Protein AF-A0A524KI33-F1 (afdb_monomer_lite)

Secondary structure (DSSP, 8-state):
-EEEEEEEEEEE-TTS-EEEEEEEEEEEEE-TT-------STTS--

Foldseek 3Di:
DDWDAQDWDFDADPVRHGDDTQDGRDTDDDDPPGDDDDDDDPSNND

Radius of gyration: 13.31 Å; chains: 1; bounding box: 33×21×29 Å

pLDDT: mean 95.71, std 2.22, range [89.0, 98.19]

Sequence (46 aa):
MIETRGLTKVFRDFWLREKVTAVSDLNLQNEPRQVFGLLGPNGSG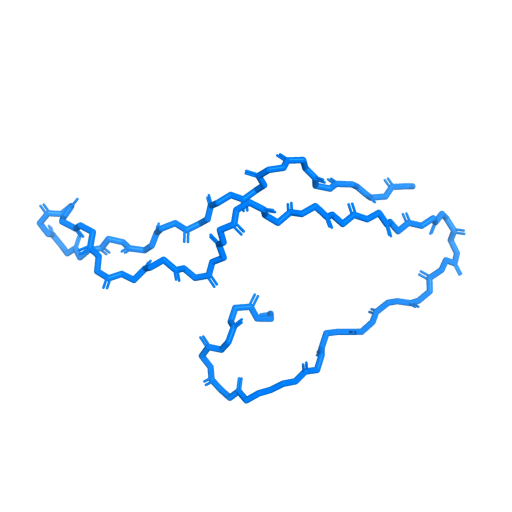K

Structure (mmCIF, N/CA/C/O backbone):
data_AF-A0A524KI33-F1
#
_entry.id   AF-A0A524KI33-F1
#
loop_
_atom_site.group_PDB
_atom_site.id
_atom_site.type_symbol
_atom_site.label_atom_id
_atom_site.label_alt_id
_atom_site.label_comp_id
_atom_site.label_asym_id
_atom_site.label_entity_id
_atom_site.label_seq_id
_atom_site.pdbx_PDB_ins_code
_atom_site.Cartn_x
_atom_site.Cartn_y
_atom_site.Cartn_z
_atom_site.occupancy
_atom_site.B_iso_or_equiv
_atom_site.auth_seq_id
_atom_site.auth_comp_id
_atom_site.auth_asym_id
_atom_site.auth_atom_id
_atom_site.pdbx_PDB_model_num
ATOM 1 N N . MET A 1 1 ? -12.357 7.482 9.591 1.00 90.12 1 MET A N 1
ATOM 2 C CA . MET A 1 1 ? -12.573 7.051 8.204 1.00 90.12 1 MET A CA 1
ATOM 3 C C . MET A 1 1 ? -11.244 7.188 7.489 1.00 90.12 1 MET A C 1
ATOM 5 O O . MET A 1 1 ? -10.617 8.233 7.623 1.00 90.12 1 MET A O 1
ATOM 9 N N . ILE A 1 2 ? -10.784 6.130 6.834 1.00 96.81 2 ILE A N 1
ATOM 10 C CA . ILE A 1 2 ? -9.611 6.133 5.957 1.00 96.81 2 ILE A CA 1
ATOM 11 C C . ILE A 1 2 ? -10.131 5.850 4.556 1.00 96.81 2 ILE A C 1
ATOM 13 O O . ILE A 1 2 ? -10.925 4.928 4.381 1.00 96.81 2 ILE A O 1
ATOM 17 N N . GLU A 1 3 ? -9.685 6.624 3.573 1.00 97.69 3 GLU A N 1
ATOM 18 C CA . GLU A 1 3 ? -10.027 6.388 2.177 1.00 97.69 3 GLU A CA 1
ATOM 19 C C . GLU A 1 3 ? -8.819 6.567 1.255 1.00 97.69 3 GLU A C 1
ATOM 21 O O . GLU A 1 3 ? -7.952 7.408 1.496 1.00 97.69 3 GLU A O 1
ATOM 26 N N . THR A 1 4 ? -8.780 5.787 0.178 1.00 97.75 4 THR A N 1
ATOM 27 C CA . THR A 1 4 ? -7.929 6.033 -0.987 1.00 97.75 4 THR A CA 1
ATOM 28 C C . THR A 1 4 ? -8.813 6.209 -2.213 1.00 97.75 4 THR A C 1
ATOM 30 O O . THR A 1 4 ? -9.843 5.548 -2.344 1.00 97.75 4 THR A O 1
ATOM 33 N N . ARG A 1 5 ? -8.406 7.102 -3.118 1.00 98.06 5 ARG A N 1
ATOM 34 C CA . ARG A 1 5 ? -9.098 7.356 -4.385 1.00 98.06 5 ARG A CA 1
ATOM 35 C C . ARG A 1 5 ? -8.088 7.313 -5.520 1.00 98.06 5 ARG A C 1
ATOM 37 O O . ARG A 1 5 ? -7.193 8.154 -5.566 1.00 98.06 5 ARG A O 1
ATOM 44 N N . GLY A 1 6 ? -8.197 6.300 -6.372 1.00 98.19 6 GLY A N 1
ATOM 45 C CA . GLY A 1 6 ? -7.295 6.046 -7.493 1.00 98.19 6 GLY A CA 1
ATOM 46 C C . GLY A 1 6 ? -5.810 6.002 -7.132 1.00 98.19 6 GLY A C 1
ATOM 47 O O . GLY A 1 6 ? -4.959 6.442 -7.909 1.00 98.19 6 GLY A O 1
ATOM 48 N N . LEU A 1 7 ? -5.471 5.499 -5.939 1.00 97.94 7 LEU A N 1
ATOM 49 C CA . LEU A 1 7 ? -4.092 5.501 -5.463 1.00 97.94 7 LEU A CA 1
ATOM 50 C C . LEU A 1 7 ? -3.228 4.606 -6.353 1.00 97.94 7 LEU A C 1
ATOM 52 O O . LEU A 1 7 ? -3.429 3.396 -6.441 1.00 97.94 7 LEU A O 1
ATOM 56 N N . THR A 1 8 ? -2.218 5.212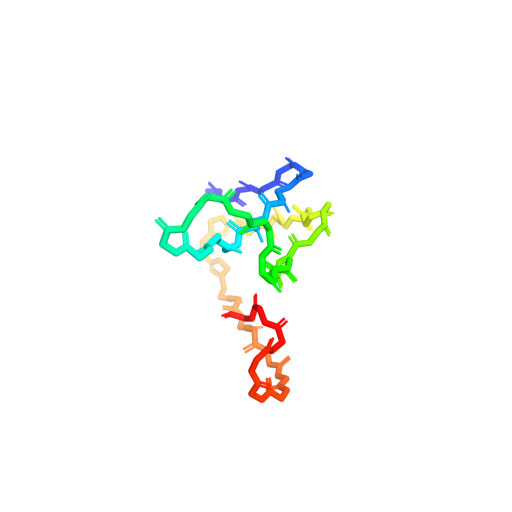 -6.967 1.00 97.81 8 THR A N 1
ATOM 57 C CA . THR A 1 8 ? -1.210 4.505 -7.754 1.00 97.81 8 THR A CA 1
ATOM 58 C C . THR A 1 8 ? 0.161 4.756 -7.146 1.00 97.81 8 THR A C 1
ATOM 60 O O . THR A 1 8 ? 0.564 5.905 -6.954 1.00 97.81 8 THR A O 1
ATOM 63 N N . LYS A 1 9 ? 0.900 3.684 -6.848 1.00 96.88 9 LYS A N 1
ATOM 64 C CA . LYS A 1 9 ? 2.270 3.774 -6.338 1.00 96.88 9 LYS A CA 1
ATOM 65 C C . LYS A 1 9 ? 3.227 3.111 -7.309 1.00 96.88 9 LYS A C 1
ATOM 67 O O . LYS A 1 9 ? 3.250 1.893 -7.441 1.00 96.88 9 LYS A O 1
ATOM 72 N N . VAL A 1 10 ? 4.078 3.931 -7.915 1.00 96.94 10 VAL A N 1
ATOM 73 C CA . VAL A 1 10 ? 5.200 3.479 -8.739 1.00 96.94 10 VAL A CA 1
ATOM 74 C C . VAL A 1 10 ? 6.495 3.608 -7.935 1.00 96.94 10 VAL A C 1
ATOM 76 O O . VAL A 1 10 ? 6.789 4.660 -7.353 1.00 96.94 10 VAL A O 1
ATOM 79 N N . PHE A 1 11 ? 7.262 2.524 -7.873 1.00 95.44 11 PHE A N 1
ATOM 80 C CA . PHE A 1 11 ? 8.647 2.515 -7.420 1.00 95.44 11 PHE A CA 1
ATOM 81 C C . PHE A 1 11 ? 9.568 2.698 -8.621 1.00 95.44 11 PHE A C 1
ATOM 83 O O . PHE A 1 11 ? 9.427 2.028 -9.648 1.00 95.44 11 PHE A O 1
ATOM 90 N N . ARG A 1 12 ? 10.508 3.628 -8.472 1.00 96.12 12 ARG A N 1
ATOM 91 C CA . ARG A 1 12 ? 11.477 4.001 -9.498 1.00 96.12 12 ARG A CA 1
ATOM 92 C C . ARG A 1 12 ? 12.867 3.513 -9.107 1.00 96.12 12 ARG A C 1
ATOM 94 O O . ARG A 1 12 ? 13.139 3.312 -7.923 1.00 96.12 12 ARG A O 1
ATOM 101 N N . ASP A 1 13 ? 13.718 3.284 -10.094 1.00 94.69 13 ASP A N 1
ATOM 102 C CA . ASP A 1 13 ? 15.128 2.975 -9.866 1.00 94.69 13 ASP A CA 1
ATOM 103 C C . ASP A 1 13 ? 15.967 4.246 -9.608 1.00 94.69 13 ASP A C 1
ATOM 105 O O . ASP A 1 13 ? 15.446 5.362 -9.537 1.00 94.69 13 ASP A O 1
ATOM 109 N N . PHE A 1 14 ? 17.285 4.078 -9.467 1.00 92.88 14 PHE A N 1
ATOM 110 C CA . PHE A 1 14 ? 18.238 5.169 -9.225 1.00 92.88 14 PHE A CA 1
ATOM 111 C C . PHE A 1 14 ? 18.352 6.168 -10.389 1.00 92.88 14 PHE A C 1
ATOM 113 O O . PHE A 1 14 ? 18.896 7.253 -10.211 1.00 92.88 14 PHE A O 1
ATOM 120 N N . TRP A 1 15 ? 17.809 5.824 -11.560 1.00 93.94 15 TRP A N 1
ATOM 121 C CA . TRP A 1 15 ? 17.737 6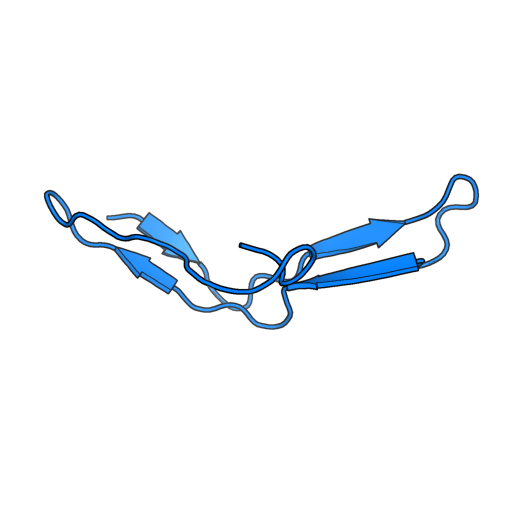.675 -12.746 1.00 93.94 15 TRP A CA 1
ATOM 122 C C . TRP A 1 15 ? 16.333 7.268 -12.943 1.00 93.94 15 TRP A C 1
ATOM 124 O O . TRP A 1 15 ? 16.020 7.755 -14.028 1.00 93.94 15 TRP A O 1
ATOM 134 N N . LEU A 1 16 ? 15.477 7.208 -11.912 1.00 89.00 16 LEU A N 1
ATOM 135 C CA . LEU A 1 16 ? 14.074 7.640 -11.915 1.00 89.00 16 LEU A CA 1
ATOM 136 C C . LEU A 1 16 ? 13.185 6.932 -12.954 1.00 89.00 16 LEU A C 1
ATOM 138 O O . LEU A 1 16 ? 12.042 7.352 -13.185 1.00 89.00 16 LEU A O 1
ATOM 142 N N . ARG A 1 17 ? 13.654 5.822 -13.535 1.00 91.69 17 ARG A N 1
ATOM 143 C CA . ARG A 1 17 ? 12.856 5.004 -14.450 1.00 91.69 17 ARG A CA 1
ATOM 144 C C . ARG A 1 17 ? 11.856 4.190 -13.654 1.00 91.69 17 ARG A C 1
ATOM 146 O O . ARG A 1 17 ? 12.144 3.734 -12.547 1.00 91.69 17 ARG A O 1
ATOM 153 N N . GLU A 1 18 ? 10.665 4.027 -14.211 1.00 91.94 18 GLU A N 1
ATOM 154 C CA . GLU A 1 18 ? 9.631 3.198 -13.600 1.00 91.94 18 GLU A CA 1
ATOM 155 C C . GLU A 1 18 ? 10.109 1.751 -13.561 1.00 91.94 18 GLU A C 1
ATOM 157 O O . GLU A 1 18 ? 10.469 1.179 -14.587 1.00 91.94 18 GLU A O 1
ATOM 162 N N . LYS A 1 19 ? 10.162 1.184 -12.355 1.00 91.81 19 LYS A N 1
ATOM 163 C CA . LYS A 1 19 ? 10.651 -0.175 -12.134 1.00 91.81 19 LYS A CA 1
ATOM 164 C C . LYS A 1 19 ? 9.501 -1.121 -11.816 1.00 91.81 19 LYS A C 1
ATOM 166 O O . LYS A 1 19 ? 9.445 -2.213 -12.365 1.00 91.81 19 LYS A O 1
ATOM 171 N N . VAL A 1 20 ? 8.607 -0.713 -10.912 1.00 95.56 20 VAL A N 1
ATOM 172 C CA . VAL A 1 20 ? 7.468 -1.526 -10.463 1.00 95.56 20 VAL A CA 1
ATOM 173 C C . VAL A 1 20 ? 6.285 -0.627 -10.126 1.00 95.56 20 VAL A C 1
ATOM 175 O O . VAL A 1 20 ? 6.418 0.286 -9.311 1.00 95.56 20 VAL A O 1
ATOM 178 N N . THR A 1 21 ? 5.112 -0.932 -10.676 1.00 96.75 21 THR A N 1
ATOM 179 C CA . THR A 1 21 ? 3.833 -0.407 -10.179 1.00 96.75 21 THR A CA 1
ATOM 180 C C . THR A 1 21 ? 3.340 -1.326 -9.068 1.00 96.75 21 THR A C 1
ATOM 182 O O . THR A 1 21 ? 2.964 -2.464 -9.327 1.00 96.75 21 THR A O 1
ATOM 185 N N . ALA A 1 22 ? 3.399 -0.859 -7.822 1.00 96.69 22 ALA A N 1
ATOM 186 C CA . ALA A 1 22 ? 3.044 -1.651 -6.645 1.00 96.69 22 ALA A CA 1
ATOM 187 C C . ALA A 1 22 ? 1.531 -1.759 -6.441 1.00 96.69 22 ALA A C 1
ATOM 189 O O . ALA A 1 22 ? 1.034 -2.829 -6.117 1.00 96.69 22 ALA A O 1
ATOM 190 N N . VAL A 1 23 ? 0.812 -0.657 -6.653 1.00 97.44 23 VAL A N 1
ATOM 191 C CA . VAL A 1 23 ? -0.654 -0.614 -6.719 1.00 97.44 23 VAL A CA 1
ATOM 192 C C . VAL A 1 23 ? -1.059 0.347 -7.829 1.00 97.44 23 VAL A C 1
ATOM 194 O O . VAL A 1 23 ? -0.348 1.325 -8.079 1.00 97.44 23 VAL A O 1
ATOM 197 N N . SER A 1 24 ? -2.174 0.065 -8.498 1.00 97.44 24 SER A N 1
ATOM 198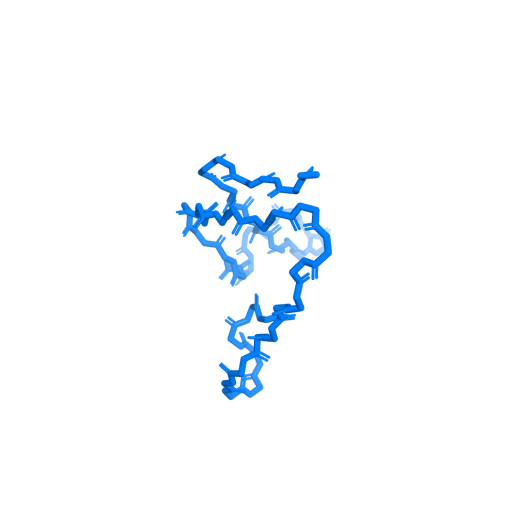 C CA . SER A 1 24 ? -2.727 0.875 -9.585 1.00 97.44 24 SER A CA 1
ATOM 199 C C . SER A 1 24 ? -4.216 1.070 -9.340 1.00 97.44 24 SER A C 1
ATOM 201 O O . SER A 1 24 ? -4.909 0.098 -9.054 1.00 97.44 24 SER A O 1
ATOM 203 N N . ASP A 1 25 ? -4.667 2.324 -9.411 1.00 98.06 25 ASP A N 1
ATOM 204 C CA . ASP A 1 25 ? -6.069 2.723 -9.224 1.00 98.06 25 ASP A CA 1
ATOM 205 C C . ASP A 1 25 ? -6.733 2.120 -7.964 1.00 98.06 25 ASP A C 1
ATOM 207 O O . ASP A 1 25 ? -7.872 1.650 -7.971 1.00 98.06 25 ASP A O 1
ATOM 211 N N . LEU A 1 26 ? -5.997 2.095 -6.845 1.00 97.31 26 LEU A N 1
ATOM 212 C CA . LEU A 1 26 ? -6.491 1.497 -5.609 1.00 97.31 26 LEU A CA 1
ATOM 213 C C . LEU A 1 26 ? -7.501 2.422 -4.921 1.00 97.31 26 LEU A C 1
ATOM 215 O O . LEU A 1 26 ? -7.164 3.511 -4.437 1.00 97.31 26 LEU A O 1
ATOM 219 N N . ASN A 1 27 ? -8.729 1.925 -4.814 1.00 97.62 27 ASN A N 1
ATOM 220 C CA . ASN A 1 27 ? -9.832 2.550 -4.099 1.00 97.62 27 ASN A CA 1
ATOM 221 C C . ASN A 1 27 ? -10.175 1.698 -2.871 1.00 97.62 27 ASN A C 1
ATOM 223 O O . ASN A 1 27 ? -10.571 0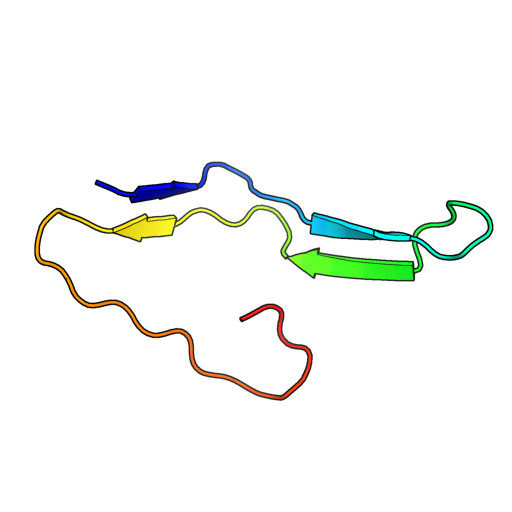.541 -3.001 1.00 97.62 27 ASN A O 1
ATOM 227 N N . LEU A 1 28 ? -9.995 2.261 -1.680 1.00 96.69 28 LEU A N 1
ATOM 228 C CA . LEU A 1 28 ? -10.229 1.592 -0.404 1.00 96.69 28 LEU A CA 1
ATOM 229 C C . LEU A 1 28 ? -10.978 2.537 0.524 1.00 96.69 28 LEU A C 1
ATOM 231 O O . LEU A 1 28 ? -10.683 3.727 0.561 1.00 96.69 28 LEU A O 1
ATOM 235 N N . GLN A 1 29 ? -11.919 2.001 1.292 1.00 97.44 29 GLN A N 1
ATOM 236 C CA . GLN A 1 29 ? -12.616 2.715 2.356 1.00 97.44 29 GLN A CA 1
ATOM 237 C C . GLN A 1 29 ? -12.596 1.858 3.617 1.00 97.44 29 GLN A C 1
ATOM 239 O O . GLN A 1 29 ? -12.841 0.653 3.565 1.00 97.44 29 GLN A O 1
ATOM 244 N N . ASN A 1 30 ? -12.268 2.481 4.743 1.00 97.31 30 ASN A N 1
ATOM 245 C CA . ASN A 1 30 ? -12.269 1.85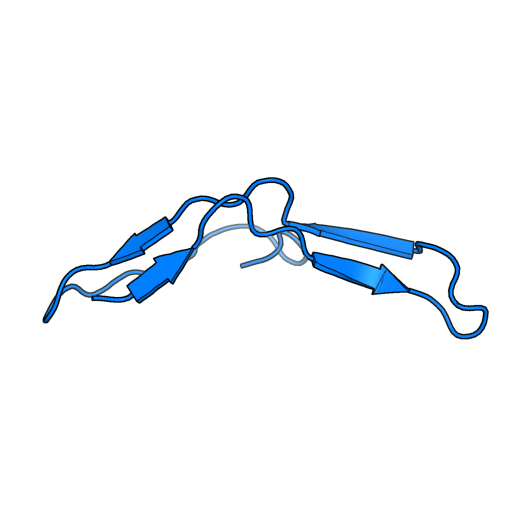2 6.053 1.00 97.31 30 ASN A CA 1
ATOM 246 C C . ASN A 1 30 ? -12.925 2.789 7.077 1.00 97.31 30 ASN A C 1
ATOM 248 O O . ASN A 1 30 ? -12.470 3.919 7.314 1.00 97.31 30 ASN A O 1
ATOM 252 N N . GLU A 1 31 ? -14.011 2.317 7.674 1.00 97.62 31 GLU A N 1
ATOM 253 C CA . GLU A 1 31 ? -14.839 3.084 8.593 1.00 97.62 31 GLU A CA 1
ATOM 254 C C . GLU A 1 31 ? -14.231 3.184 10.002 1.00 97.62 31 GLU A C 1
ATOM 256 O O . GLU A 1 31 ? -13.381 2.385 10.406 1.00 97.62 31 GLU A O 1
ATOM 261 N N . PRO A 1 32 ? -14.631 4.181 10.813 1.00 97.69 32 PRO A N 1
ATOM 262 C CA . PRO A 1 32 ? -14.242 4.219 12.216 1.00 97.69 32 PRO A CA 1
ATOM 263 C C . PRO A 1 32 ? -14.586 2.906 12.935 1.00 97.69 32 PRO A C 1
ATOM 265 O O . PRO A 1 32 ? -15.713 2.425 12.855 1.00 97.69 32 PRO A O 1
ATOM 268 N N . ARG A 1 33 ? -13.626 2.378 13.708 1.00 97.19 33 ARG A N 1
ATOM 269 C CA . ARG A 1 33 ? -13.735 1.119 14.477 1.00 97.19 33 ARG A CA 1
ATOM 270 C C . ARG A 1 33 ? -13.799 -0.160 13.629 1.00 97.19 33 ARG A C 1
ATOM 272 O O . ARG A 1 33 ? -13.984 -1.233 14.196 1.00 97.19 33 ARG A O 1
ATOM 279 N N . GLN A 1 34 ? -13.607 -0.075 12.315 1.00 97.00 34 GLN A N 1
ATOM 280 C CA . GLN A 1 34 ? -13.476 -1.245 11.455 1.00 97.00 34 GLN A CA 1
ATOM 281 C C . GLN A 1 34 ? -12.018 -1.730 11.422 1.00 97.00 34 GLN A C 1
ATOM 283 O O . GLN A 1 34 ? -11.065 -0.951 11.352 1.00 97.00 34 GLN A O 1
ATOM 288 N N . VAL A 1 35 ? -11.852 -3.052 11.493 1.00 96.06 35 VAL A N 1
ATOM 289 C CA . VAL A 1 35 ? -10.560 -3.726 11.332 1.00 96.06 35 VAL A CA 1
ATOM 290 C C . VAL A 1 35 ? -10.482 -4.252 9.906 1.00 96.06 35 VAL A C 1
ATOM 292 O O . VAL A 1 35 ? -11.389 -4.944 9.447 1.00 96.06 35 VAL A O 1
ATOM 295 N N . PHE A 1 36 ? -9.399 -3.918 9.207 1.00 94.94 36 PHE A N 1
ATOM 296 C CA . PHE A 1 36 ? -9.177 -4.301 7.818 1.00 94.94 36 PHE A CA 1
ATOM 297 C C . PHE A 1 36 ? -7.800 -4.954 7.669 1.00 94.94 36 PHE A C 1
ATOM 299 O O . PHE A 1 36 ? -6.817 -4.448 8.208 1.00 94.94 36 PHE A O 1
ATOM 306 N N . GLY A 1 37 ? -7.736 -6.078 6.953 1.00 95.00 37 GLY A N 1
ATOM 307 C CA . GLY A 1 37 ? -6.506 -6.829 6.713 1.00 95.00 37 GLY A CA 1
ATOM 308 C C . GLY A 1 37 ? -6.282 -7.067 5.224 1.00 95.00 37 GLY A C 1
ATOM 309 O O . GLY A 1 37 ? -7.201 -7.462 4.510 1.00 95.00 37 GLY A O 1
ATOM 310 N N . LEU A 1 38 ? -5.050 -6.851 4.767 1.00 95.06 38 LEU A N 1
ATOM 311 C CA . LEU A 1 38 ? -4.622 -7.144 3.402 1.00 95.06 38 LEU A CA 1
ATOM 312 C C . LEU A 1 38 ? -3.907 -8.500 3.377 1.00 95.06 38 LEU A C 1
ATOM 314 O O . LEU A 1 38 ? -2.900 -8.690 4.057 1.00 95.06 38 LEU A O 1
ATOM 318 N N . LEU A 1 39 ? -4.403 -9.443 2.568 1.00 95.19 39 LEU A N 1
ATOM 319 C CA . LEU A 1 39 ? -3.839 -10.793 2.414 1.00 95.19 39 LEU A CA 1
ATOM 320 C C . LEU A 1 39 ? -3.502 -11.104 0.953 1.00 95.19 39 LEU A C 1
ATOM 322 O O . LEU A 1 39 ? -4.167 -10.631 0.037 1.00 95.19 39 LEU A O 1
ATOM 326 N N . GLY A 1 40 ? -2.425 -11.866 0.737 1.00 95.06 40 GLY A N 1
ATOM 327 C CA . GLY A 1 40 ? -1.928 -12.204 -0.601 1.00 95.06 40 GLY A CA 1
ATOM 328 C C . GLY A 1 40 ? -0.421 -12.506 -0.662 1.00 95.06 40 GLY A C 1
ATOM 329 O O . GLY A 1 40 ? 0.278 -12.366 0.345 1.00 95.06 40 GLY A O 1
ATOM 330 N N . PRO A 1 41 ? 0.109 -12.897 -1.833 1.00 97.06 41 PRO A N 1
ATOM 331 C CA . PRO A 1 41 ? 1.508 -13.309 -2.004 1.00 97.06 41 PRO A CA 1
ATOM 332 C C . PRO A 1 41 ? 2.532 -12.181 -1.799 1.00 97.06 41 PRO A C 1
ATOM 334 O O . PRO A 1 41 ? 2.193 -10.997 -1.843 1.00 97.06 41 PRO A O 1
ATOM 337 N N . ASN A 1 42 ? 3.808 -12.523 -1.598 1.00 95.94 42 ASN A N 1
ATOM 338 C CA . ASN A 1 42 ? 4.885 -11.530 -1.518 1.00 95.94 42 ASN A CA 1
ATOM 339 C C . ASN A 1 42 ? 4.955 -10.684 -2.799 1.00 95.94 42 ASN A C 1
ATOM 341 O O . ASN A 1 42 ? 4.863 -11.212 -3.903 1.00 95.94 42 ASN A O 1
ATOM 345 N N . GLY A 1 43 ? 5.117 -9.367 -2.639 1.00 93.69 43 GLY A N 1
ATOM 346 C CA . GLY A 1 43 ? 5.197 -8.420 -3.756 1.00 93.69 43 GLY A CA 1
ATOM 347 C C . GLY A 1 43 ? 3.854 -7.923 -4.308 1.00 93.69 43 GLY A C 1
ATOM 348 O O . GLY A 1 43 ? 3.862 -7.085 -5.198 1.00 93.69 43 GLY A O 1
ATOM 349 N N . SER A 1 44 ? 2.708 -8.360 -3.773 1.00 94.38 44 SER A N 1
ATOM 350 C CA . SER A 1 44 ? 1.380 -7.991 -4.300 1.00 94.38 44 SER A CA 1
ATOM 351 C C . SER A 1 44 ? 0.886 -6.576 -3.944 1.00 94.38 44 SER A C 1
ATOM 353 O O . SER A 1 44 ? -0.283 -6.285 -4.167 1.00 94.38 44 SER A O 1
ATOM 355 N N . GLY A 1 45 ? 1.717 -5.731 -3.324 1.00 92.38 45 GLY A N 1
ATOM 356 C CA . GLY A 1 45 ? 1.328 -4.359 -2.958 1.00 92.38 45 GLY A CA 1
ATOM 357 C C . GLY A 1 45 ? 0.384 -4.239 -1.754 1.00 92.38 45 GLY A C 1
ATOM 358 O O . GLY A 1 45 ? -0.331 -3.246 -1.653 1.00 92.38 45 GLY A O 1
ATOM 359 N N . LYS A 1 46 ? 0.373 -5.252 -0.877 1.00 94.56 46 LYS A N 1
ATOM 360 C CA . LYS A 1 46 ? -0.302 -5.200 0.434 1.00 94.56 46 LYS A CA 1
ATOM 361 C C . LYS A 1 46 ? 0.429 -4.306 1.417 1.00 94.56 46 LYS A C 1
ATOM 363 O O . LYS A 1 46 ? 1.668 -4.198 1.270 1.00 94.56 46 LYS A O 1
#